Protein AF-A0AAW1RE61-F1 (afdb_monomer_lite)

Radius of gyration: 28.45 Å; chains: 1; bounding box: 67×70×64 Å

Organism: NCBI:txid381761

Structure (mmCIF, N/CA/C/O backbone):
data_AF-A0AAW1RE61-F1
#
_entry.id   AF-A0AAW1RE61-F1
#
loop_
_atom_site.group_PDB
_atom_site.id
_atom_site.type_symbol
_atom_site.label_atom_id
_atom_site.label_alt_id
_atom_site.label_comp_id
_atom_site.label_asym_id
_atom_site.label_entity_id
_atom_site.label_seq_id
_atom_site.pdbx_PDB_ins_code
_atom_site.Cartn_x
_atom_site.Cartn_y
_atom_site.Cartn_z
_atom_site.occupancy
_atom_site.B_iso_or_equiv
_atom_site.auth_seq_id
_atom_site.auth_comp_id
_atom_site.auth_asym_id
_atom_site.auth_atom_id
_atom_site.pdbx_PDB_model_num
ATOM 1 N N . MET A 1 1 ? 2.708 -52.652 35.348 1.00 57.19 1 MET A N 1
ATOM 2 C CA . MET A 1 1 ? 2.612 -51.999 34.018 1.00 57.19 1 MET A CA 1
ATOM 3 C C . MET A 1 1 ? 1.829 -50.681 34.056 1.00 57.19 1 MET A C 1
ATOM 5 O O . MET A 1 1 ? 2.025 -49.857 33.175 1.00 57.19 1 MET A O 1
ATOM 9 N N . GLU A 1 2 ? 1.030 -50.428 35.095 1.00 73.19 2 GLU A N 1
ATOM 10 C CA . GLU A 1 2 ? 0.143 -49.256 35.228 1.00 73.19 2 GLU A CA 1
ATOM 11 C C . GLU A 1 2 ? 0.884 -47.920 35.417 1.00 73.19 2 GLU A C 1
ATOM 13 O O . GLU A 1 2 ? 0.509 -46.914 34.823 1.00 73.19 2 GLU A O 1
ATOM 18 N N . ALA A 1 3 ? 2.025 -47.922 36.118 1.00 72.44 3 ALA A N 1
ATOM 19 C CA . ALA A 1 3 ? 2.834 -46.715 36.335 1.00 72.44 3 ALA A CA 1
ATOM 20 C C . ALA A 1 3 ? 3.342 -46.056 35.032 1.00 72.44 3 ALA A C 1
ATOM 22 O O . ALA A 1 3 ? 3.586 -44.850 34.990 1.00 72.44 3 ALA A O 1
ATOM 23 N N . ARG A 1 4 ? 3.487 -46.832 33.946 1.00 66.38 4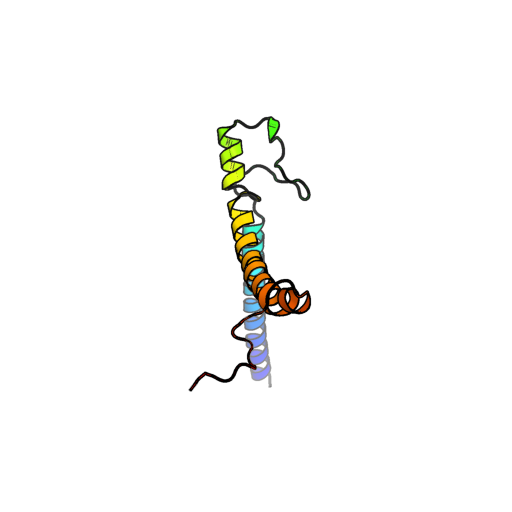 ARG A N 1
ATOM 24 C CA . ARG A 1 4 ? 3.854 -46.304 32.621 1.00 66.38 4 ARG A CA 1
ATOM 25 C C . ARG A 1 4 ? 2.667 -45.672 31.890 1.00 66.38 4 ARG A C 1
ATOM 27 O O . ARG A 1 4 ? 2.881 -44.706 31.161 1.00 66.38 4 ARG A O 1
ATOM 34 N N . LEU A 1 5 ? 1.447 -46.172 32.101 1.00 65.75 5 LEU A N 1
ATOM 35 C CA . LEU A 1 5 ? 0.235 -45.573 31.533 1.00 65.75 5 LEU A CA 1
ATOM 36 C C . LEU A 1 5 ? -0.061 -44.216 32.173 1.00 65.75 5 LEU A C 1
ATOM 38 O O . LEU A 1 5 ? -0.299 -43.246 31.458 1.00 65.75 5 LEU A O 1
ATOM 42 N N . GLU A 1 6 ? 0.064 -44.103 33.495 1.00 76.25 6 GLU A N 1
ATOM 43 C CA . GLU A 1 6 ? -0.168 -42.828 34.184 1.00 76.25 6 GLU A CA 1
ATOM 44 C C . GLU A 1 6 ? 0.809 -41.725 33.760 1.00 76.25 6 GLU A C 1
ATOM 46 O O . GLU A 1 6 ? 0.439 -40.550 33.666 1.00 76.25 6 GLU A O 1
ATOM 51 N N . ALA A 1 7 ? 2.067 -42.090 33.500 1.00 75.38 7 ALA A N 1
ATOM 52 C CA . ALA A 1 7 ? 3.067 -41.159 32.990 1.00 75.38 7 ALA A CA 1
ATOM 53 C C . ALA A 1 7 ? 2.687 -40.647 31.589 1.00 75.38 7 ALA A C 1
ATOM 55 O O . ALA A 1 7 ? 2.843 -39.457 31.294 1.00 75.38 7 ALA A O 1
ATOM 56 N N . TYR A 1 8 ? 2.130 -41.525 30.750 1.00 72.12 8 TYR A N 1
ATOM 57 C CA . TYR A 1 8 ? 1.666 -41.180 29.408 1.00 72.12 8 TYR A CA 1
ATOM 58 C C . TYR A 1 8 ? 0.427 -40.273 29.439 1.00 72.12 8 TYR A C 1
ATOM 60 O O . TYR A 1 8 ? 0.386 -39.254 28.743 1.00 72.12 8 TYR A O 1
ATOM 68 N N . GLU A 1 9 ? -0.550 -40.569 30.299 1.00 73.56 9 GLU A N 1
ATOM 69 C CA . GLU A 1 9 ? -1.765 -39.759 30.445 1.00 73.56 9 GLU A CA 1
ATOM 70 C C . GLU A 1 9 ? -1.486 -38.366 31.025 1.00 73.56 9 GLU A C 1
ATOM 72 O O . GLU A 1 9 ? -2.055 -37.370 30.564 1.00 73.56 9 GLU A O 1
ATOM 77 N N . ARG A 1 10 ? -0.560 -38.254 31.989 1.00 75.06 10 ARG A N 1
ATOM 78 C CA . ARG A 1 10 ? -0.128 -36.953 32.531 1.00 75.06 10 ARG A CA 1
ATOM 79 C C . ARG A 1 10 ? 0.569 -36.094 31.476 1.00 75.06 10 ARG A C 1
ATOM 81 O O . ARG A 1 10 ? 0.342 -34.883 31.430 1.00 75.06 10 ARG A O 1
ATOM 88 N N . GLY A 1 11 ? 1.377 -36.704 30.609 1.00 72.62 11 GLY A N 1
ATOM 89 C CA . GLY A 1 11 ? 2.008 -36.016 29.480 1.00 72.62 11 GLY A CA 1
ATOM 90 C C . GLY A 1 11 ? 0.992 -35.533 28.438 1.00 72.62 11 GLY A C 1
ATOM 91 O O . GLY A 1 11 ? 1.077 -34.395 27.966 1.00 72.62 11 GLY A O 1
ATOM 92 N N . ALA A 1 12 ? -0.006 -36.362 28.121 1.00 72.31 12 ALA A N 1
ATOM 93 C CA . ALA A 1 12 ? -1.057 -36.037 27.159 1.00 72.31 12 ALA A CA 1
ATOM 94 C C . ALA A 1 12 ? -1.963 -34.889 27.642 1.00 72.31 12 ALA A C 1
ATOM 96 O O . ALA A 1 12 ? -2.174 -33.926 26.899 1.00 72.31 12 ALA A O 1
ATOM 97 N N . LYS A 1 13 ? -2.413 -34.917 28.907 1.00 70.00 13 LYS A N 1
ATOM 98 C CA . LYS A 1 13 ? -3.260 -33.857 29.490 1.00 70.00 13 LYS A CA 1
ATOM 99 C C . LYS A 1 13 ? -2.558 -32.493 29.530 1.00 70.00 13 LYS A C 1
ATOM 101 O O . LYS A 1 13 ? -3.178 -31.476 29.223 1.00 70.00 13 LYS A O 1
ATOM 106 N N . ARG A 1 14 ? -1.248 -32.454 29.814 1.00 67.19 14 ARG A N 1
ATOM 107 C CA . ARG A 1 14 ? -0.454 -31.206 29.788 1.00 67.19 14 ARG A CA 1
ATOM 108 C C . ARG A 1 14 ? -0.324 -30.614 28.380 1.00 67.19 14 ARG A C 1
ATOM 110 O O . ARG A 1 14 ? -0.433 -29.401 28.218 1.00 67.19 14 ARG A O 1
ATOM 117 N N . ARG A 1 15 ? -0.139 -31.454 27.354 1.00 61.69 15 ARG A N 1
ATOM 118 C CA . ARG A 1 15 ? -0.066 -31.010 25.946 1.00 61.69 15 ARG A CA 1
ATOM 119 C C . ARG A 1 15 ? -1.418 -30.551 25.403 1.00 61.69 15 ARG A C 1
ATOM 121 O O . ARG A 1 15 ? -1.463 -29.646 24.573 1.00 61.69 15 ARG A O 1
ATOM 128 N N . GLN A 1 16 ? -2.512 -31.155 25.859 1.00 64.25 16 GLN A N 1
ATOM 129 C CA . GLN A 1 16 ? -3.859 -30.744 25.468 1.00 64.25 16 GLN A CA 1
ATOM 130 C C . GLN A 1 16 ? -4.224 -29.381 26.069 1.00 64.25 16 GLN A C 1
ATOM 132 O O . GLN A 1 16 ? -4.715 -28.521 25.341 1.00 64.25 16 GLN A O 1
ATOM 137 N N . GLY A 1 17 ? -3.884 -29.148 27.343 1.00 62.81 17 GLY A N 1
ATOM 138 C CA . GLY A 1 17 ? -4.056 -27.849 28.000 1.00 62.81 17 GLY A CA 1
ATOM 139 C C . GLY A 1 17 ? -3.236 -26.725 27.356 1.00 62.81 17 GLY A C 1
ATOM 140 O O . GLY A 1 17 ? -3.747 -25.626 27.156 1.00 62.81 17 GLY A O 1
ATOM 141 N N . SER A 1 18 ? -1.986 -26.985 26.947 1.00 63.28 18 SER A N 1
ATOM 142 C CA . SER A 1 18 ? -1.175 -25.951 26.280 1.00 63.28 18 SER A CA 1
ATOM 143 C C . SER A 1 18 ? -1.679 -25.626 24.869 1.00 63.28 18 SER A C 1
ATOM 145 O O . SER A 1 18 ? -1.668 -24.466 24.460 1.00 63.28 18 SER A O 1
ATOM 147 N N . ARG A 1 19 ? -2.190 -26.628 24.139 1.00 63.44 19 ARG A N 1
ATOM 148 C CA . ARG A 1 19 ? -2.824 -26.433 22.827 1.00 63.44 19 ARG A CA 1
ATOM 149 C C . ARG A 1 19 ? -4.122 -25.641 22.928 1.00 63.44 19 ARG A C 1
ATOM 151 O O . ARG A 1 19 ? -4.318 -24.742 22.115 1.00 63.44 19 ARG A O 1
ATOM 158 N N . SER A 1 20 ? -4.970 -25.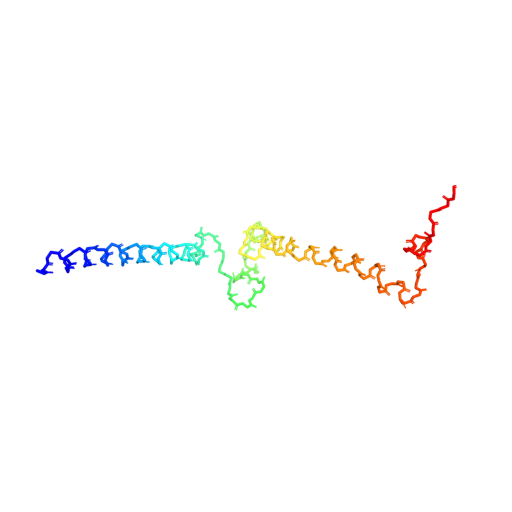925 23.921 1.00 63.97 20 SER A N 1
ATOM 159 C CA . SER A 1 20 ? -6.213 -25.176 24.126 1.00 63.97 20 SER A CA 1
ATOM 160 C C . SER A 1 20 ? -5.942 -23.720 24.493 1.00 63.97 20 SER A C 1
ATOM 162 O O . SER A 1 20 ? -6.591 -22.838 23.936 1.00 63.97 20 SER A O 1
ATOM 164 N N . VAL A 1 21 ? -4.938 -23.456 25.339 1.00 66.31 21 VAL A N 1
ATOM 165 C CA . VAL A 1 21 ? -4.529 -22.090 25.707 1.00 66.31 21 VAL A CA 1
ATOM 166 C C . VAL A 1 21 ? -3.959 -21.345 24.500 1.00 66.31 21 VAL A C 1
ATOM 168 O O . VAL A 1 21 ? -4.428 -20.253 24.206 1.00 66.31 21 VAL A O 1
ATOM 171 N N . ALA A 1 22 ? -3.071 -21.960 23.713 1.00 66.75 22 ALA A N 1
ATOM 172 C CA . ALA A 1 22 ? -2.533 -21.335 22.501 1.00 66.75 22 ALA A CA 1
ATOM 173 C C . ALA A 1 22 ? -3.620 -21.039 21.447 1.00 66.75 22 ALA A C 1
ATOM 175 O O . ALA A 1 22 ? -3.583 -20.012 20.770 1.00 66.75 22 ALA A O 1
ATOM 176 N N . SER A 1 23 ? -4.619 -21.918 21.301 1.00 66.56 23 SER A N 1
ATOM 177 C CA . SER A 1 23 ? -5.761 -21.673 20.408 1.00 66.56 23 SER A CA 1
ATOM 178 C C . SER A 1 23 ? -6.749 -20.634 20.951 1.00 66.56 23 SER A C 1
ATOM 180 O O . SER A 1 23 ? -7.336 -19.886 20.168 1.00 66.56 23 SER A O 1
ATOM 182 N N . ALA A 1 24 ? -6.915 -20.547 22.273 1.00 70.56 24 ALA A N 1
ATOM 183 C CA . ALA A 1 24 ? -7.733 -19.529 22.924 1.00 70.56 24 ALA A CA 1
ATOM 184 C C . ALA A 1 24 ? -7.070 -18.147 22.845 1.00 70.56 24 ALA A C 1
ATOM 186 O O . ALA A 1 24 ? -7.750 -17.167 22.563 1.00 70.56 24 ALA A O 1
ATOM 187 N N . GLU A 1 25 ? -5.748 -18.082 22.992 1.00 68.50 25 GLU A N 1
ATOM 188 C CA . GLU A 1 25 ? -4.954 -16.862 22.852 1.00 68.50 25 GLU A CA 1
ATOM 189 C C . GLU A 1 25 ? -4.997 -16.334 21.413 1.00 68.50 25 GLU A C 1
ATOM 191 O O . GLU A 1 25 ? -5.298 -15.162 21.197 1.00 68.50 25 GLU A O 1
ATOM 196 N N . ARG A 1 26 ? -4.847 -17.208 20.407 1.00 65.56 26 ARG A N 1
ATOM 197 C CA . ARG A 1 26 ? -5.028 -16.825 18.993 1.00 65.56 26 ARG A CA 1
ATOM 198 C C . ARG A 1 26 ? -6.435 -16.295 18.705 1.00 65.56 26 ARG A C 1
ATOM 200 O O . ARG A 1 26 ? -6.572 -15.290 18.014 1.00 65.56 26 ARG A O 1
ATOM 207 N N . ARG A 1 27 ? -7.478 -16.920 19.267 1.00 63.56 27 ARG A N 1
ATOM 208 C CA . ARG A 1 27 ? -8.867 -16.435 19.150 1.00 63.56 27 ARG A CA 1
ATOM 209 C C . ARG A 1 27 ? -9.099 -15.120 19.898 1.00 63.56 27 ARG A C 1
ATOM 211 O O . ARG A 1 27 ? -9.889 -14.307 19.434 1.00 63.56 27 ARG A O 1
ATOM 218 N N . ALA A 1 28 ? -8.427 -14.892 21.025 1.00 64.56 28 ALA A N 1
ATOM 219 C CA . ALA A 1 28 ? -8.512 -13.642 21.777 1.00 64.56 28 ALA A CA 1
ATOM 220 C C . ALA A 1 28 ? -7.830 -12.483 21.033 1.00 64.56 28 ALA A C 1
ATOM 222 O O . ALA A 1 28 ? -8.391 -11.392 20.966 1.00 64.56 28 ALA A O 1
ATOM 223 N N . VAL A 1 29 ? -6.673 -12.730 20.410 1.00 64.50 29 VAL A N 1
ATOM 224 C CA . VAL A 1 29 ? -5.983 -11.754 19.550 1.00 64.50 29 VAL A CA 1
ATOM 225 C C . VAL A 1 29 ? -6.828 -11.424 18.316 1.00 64.50 29 VAL A C 1
ATOM 227 O O . VAL A 1 29 ? -6.966 -10.254 17.970 1.00 64.50 29 VAL A O 1
ATOM 230 N N . GLN A 1 30 ? -7.464 -12.427 17.703 1.00 60.34 30 GLN A N 1
ATOM 231 C CA . GLN A 1 30 ? -8.346 -12.225 16.551 1.00 60.34 30 GLN A CA 1
ATOM 232 C C . GLN A 1 30 ? -9.622 -11.450 16.924 1.00 60.34 30 GLN A C 1
ATOM 234 O O . GLN A 1 30 ? -9.945 -10.460 16.275 1.00 60.34 30 GLN A O 1
ATOM 239 N N . ARG A 1 31 ? -10.268 -11.782 18.053 1.00 58.22 31 ARG A N 1
ATOM 240 C CA . ARG A 1 31 ? -11.421 -11.022 18.574 1.00 58.22 31 ARG A CA 1
ATOM 241 C C . ARG A 1 31 ? -11.079 -9.582 18.953 1.00 58.22 31 ARG A C 1
ATOM 243 O O . ARG A 1 31 ? -11.943 -8.718 18.859 1.00 58.22 31 ARG A O 1
ATOM 250 N N . LYS A 1 32 ? -9.841 -9.309 19.377 1.00 56.69 32 LYS A N 1
ATOM 251 C CA . LYS A 1 32 ? -9.376 -7.946 19.672 1.00 56.69 32 LYS A CA 1
ATOM 252 C C . LYS A 1 32 ? -9.133 -7.124 18.400 1.00 56.69 32 LYS A C 1
ATOM 254 O O . LYS A 1 32 ? -9.255 -5.908 18.449 1.00 56.69 32 LYS A O 1
ATOM 259 N N . ALA A 1 33 ? -8.826 -7.775 17.276 1.00 56.16 33 ALA A N 1
ATOM 260 C CA . ALA A 1 33 ? -8.749 -7.128 15.966 1.00 56.16 33 ALA A CA 1
ATOM 261 C C . ALA A 1 33 ? -10.139 -6.879 15.343 1.00 56.16 33 ALA A C 1
ATOM 263 O O . ALA A 1 33 ? -10.294 -5.949 14.556 1.00 56.16 33 ALA A O 1
ATOM 264 N N . GLU A 1 34 ? -11.147 -7.679 15.710 1.00 53.72 34 GLU A N 1
ATOM 265 C CA . GLU A 1 34 ? -12.530 -7.555 15.217 1.00 53.72 34 GLU A CA 1
ATOM 266 C C . GLU A 1 34 ? -13.459 -6.732 16.121 1.00 53.72 34 GLU A C 1
ATOM 268 O O . GLU A 1 34 ? -14.549 -6.361 15.687 1.00 53.72 34 GLU A O 1
ATOM 273 N N . GLN A 1 35 ? -13.065 -6.409 17.358 1.00 52.31 35 GLN A N 1
ATOM 274 C CA . GLN A 1 35 ? -13.872 -5.530 18.202 1.00 52.31 35 GLN A CA 1
ATOM 275 C C . GLN A 1 35 ? -13.916 -4.124 17.587 1.00 52.31 35 GLN A C 1
ATOM 277 O O . GLN A 1 35 ? -12.864 -3.503 17.422 1.00 52.31 35 GLN A O 1
ATOM 282 N N . PRO A 1 36 ? -15.106 -3.596 17.242 1.00 51.06 36 PRO A N 1
ATOM 283 C CA . PRO A 1 36 ? -15.235 -2.202 16.860 1.00 51.06 36 PRO A CA 1
ATOM 284 C C . PRO A 1 36 ? -14.820 -1.361 18.066 1.00 51.06 36 PRO A C 1
ATOM 286 O O . PRO A 1 36 ? -15.500 -1.334 19.091 1.00 51.06 36 PRO A O 1
ATOM 289 N N . SER A 1 37 ? -13.649 -0.739 17.955 1.00 53.50 37 SER A N 1
ATOM 290 C CA . SER A 1 37 ? -13.123 0.231 18.905 1.00 53.50 37 SER A CA 1
ATOM 291 C C . SER A 1 37 ? -14.213 1.261 19.188 1.00 53.50 37 SER A C 1
ATOM 293 O O . SER A 1 37 ? -14.639 1.969 18.275 1.00 53.50 37 SER A O 1
ATOM 295 N N . GLY A 1 38 ? -14.707 1.295 20.428 1.00 51.59 38 GLY A N 1
ATOM 296 C CA . GLY A 1 38 ? -15.780 2.194 20.842 1.00 51.59 38 GLY A CA 1
ATOM 297 C C . GLY A 1 38 ? -15.430 3.638 20.494 1.00 51.59 38 GLY A C 1
ATOM 298 O O . GLY A 1 38 ? -14.508 4.202 21.078 1.00 51.59 38 GLY A O 1
ATOM 299 N N . GLY A 1 39 ? -16.134 4.195 19.507 1.00 58.25 39 GLY A N 1
ATOM 300 C CA . GLY A 1 39 ? -15.956 5.565 19.023 1.00 58.25 39 GLY A CA 1
ATOM 301 C C . GLY A 1 39 ? -15.717 5.709 17.517 1.00 58.25 39 GLY A C 1
ATOM 302 O O . GLY A 1 39 ? -15.852 6.817 17.018 1.00 58.25 39 GLY A O 1
ATOM 303 N N . MET A 1 40 ? -15.394 4.635 16.787 1.00 60.75 40 MET A N 1
ATOM 304 C CA . MET A 1 40 ? -15.264 4.679 15.319 1.00 60.75 40 MET A CA 1
ATOM 305 C C . MET A 1 40 ? -16.582 4.319 14.631 1.00 60.75 40 MET A C 1
ATOM 307 O O . MET A 1 40 ? -17.286 3.413 15.088 1.00 60.75 40 MET A O 1
ATOM 311 N N . ALA A 1 41 ? -16.895 4.997 13.523 1.00 65.06 41 ALA A N 1
ATOM 312 C CA . ALA A 1 41 ? -18.089 4.717 12.739 1.00 65.06 41 ALA A CA 1
ATOM 313 C C . ALA A 1 41 ? -18.073 3.281 12.201 1.00 65.06 41 ALA A C 1
ATOM 315 O O . ALA A 1 41 ? -17.025 2.635 12.090 1.00 65.06 41 ALA A O 1
ATOM 316 N N . ASN A 1 42 ? -19.250 2.746 11.887 1.00 72.62 42 ASN A N 1
ATOM 317 C CA . ASN A 1 42 ? -19.330 1.441 11.253 1.00 72.62 42 ASN A CA 1
ATOM 318 C C . ASN A 1 42 ? -18.916 1.569 9.779 1.00 72.62 42 ASN A C 1
ATOM 320 O O . ASN A 1 42 ? -19.422 2.425 9.059 1.00 72.62 42 ASN A O 1
ATOM 324 N N . TRP A 1 43 ? -17.980 0.726 9.343 1.00 72.31 43 TRP A N 1
ATOM 325 C CA . TRP A 1 43 ? -17.507 0.674 7.960 1.00 72.31 43 TRP A CA 1
ATOM 326 C C . TRP A 1 43 ? -17.969 -0.652 7.354 1.00 72.31 43 TRP A C 1
ATOM 328 O O . TRP A 1 43 ? -17.264 -1.656 7.528 1.00 72.31 43 TRP A O 1
ATOM 338 N N . PRO A 1 44 ? -19.134 -0.693 6.685 1.00 72.44 44 PRO A N 1
ATOM 339 C CA . PRO A 1 44 ? -19.637 -1.919 6.083 1.00 72.44 44 PRO A CA 1
ATOM 340 C C . PRO A 1 44 ? -18.656 -2.500 5.053 1.00 72.44 44 PRO A C 1
ATOM 342 O O . PRO A 1 44 ? -17.930 -1.804 4.329 1.00 72.44 44 PRO A O 1
ATOM 345 N N . GLU A 1 45 ? -18.599 -3.828 5.011 1.00 65.50 45 GLU A N 1
ATOM 346 C CA . GLU A 1 45 ? -17.705 -4.568 4.128 1.00 65.50 45 GLU A CA 1
ATOM 347 C C . GLU A 1 45 ? -18.112 -4.363 2.663 1.00 65.50 45 GLU A C 1
ATOM 349 O O . GLU A 1 45 ? -19.145 -4.837 2.210 1.00 65.50 45 GLU A O 1
ATOM 354 N N . GLY A 1 46 ? -17.287 -3.618 1.922 1.00 66.44 46 GLY A N 1
ATOM 355 C CA . GLY A 1 46 ? -17.510 -3.307 0.503 1.00 66.44 46 GLY A CA 1
ATOM 356 C C . GLY A 1 46 ? -17.663 -1.815 0.211 1.00 66.44 46 GLY A C 1
ATOM 357 O O . GLY A 1 46 ? -17.565 -1.420 -0.947 1.00 66.44 46 GLY A O 1
ATOM 358 N N . GLN A 1 47 ? -17.805 -0.975 1.241 1.00 70.25 47 GLN A N 1
ATOM 359 C CA . GLN A 1 47 ? -17.983 0.467 1.073 1.00 70.25 47 GLN A CA 1
ATOM 360 C C . GLN A 1 47 ? -16.704 1.250 1.399 1.00 70.25 47 GLN A C 1
ATOM 362 O O . GLN A 1 47 ? -15.966 0.933 2.334 1.00 70.25 47 GLN A O 1
ATOM 367 N N . LEU A 1 48 ? -16.390 2.254 0.578 1.00 68.75 48 LEU A N 1
ATOM 368 C CA . LEU A 1 48 ? -15.193 3.089 0.750 1.00 68.75 48 LEU A CA 1
ATOM 369 C C . LEU A 1 48 ? -15.361 4.161 1.829 1.00 68.75 48 LEU A C 1
ATOM 371 O O . LEU A 1 48 ? -14.381 4.816 2.161 1.00 68.75 48 LEU A O 1
ATOM 375 N N . LEU A 1 49 ? -16.573 4.341 2.345 1.00 77.56 49 LEU A N 1
ATOM 376 C CA . LEU A 1 49 ? -16.937 5.355 3.325 1.00 77.56 49 LEU A CA 1
ATOM 377 C C . LEU A 1 49 ? -17.772 4.696 4.435 1.00 77.56 49 LEU A C 1
ATOM 379 O O . LEU A 1 49 ? -18.430 3.689 4.160 1.00 77.56 49 LEU A O 1
ATOM 383 N N . PRO A 1 50 ? -17.724 5.221 5.668 1.00 76.81 50 PRO A N 1
ATOM 384 C CA . PRO A 1 50 ? -18.556 4.742 6.762 1.00 76.81 50 PRO A CA 1
ATOM 385 C C . PRO A 1 50 ? -20.022 5.144 6.574 1.00 76.81 50 PRO A C 1
ATOM 387 O O . PRO A 1 50 ? -20.335 6.097 5.855 1.00 76.81 50 PRO A O 1
ATOM 390 N N . ASP A 1 51 ? -20.911 4.439 7.272 1.00 78.69 51 ASP A N 1
ATOM 391 C CA . ASP A 1 51 ? -22.331 4.792 7.326 1.00 78.69 51 ASP A CA 1
ATOM 392 C C . ASP A 1 51 ? -22.511 6.213 7.895 1.00 78.69 51 ASP A C 1
ATOM 394 O O . ASP A 1 51 ? -21.886 6.573 8.895 1.00 78.69 51 ASP A O 1
ATOM 398 N N . GLY A 1 52 ? -23.358 7.032 7.261 1.00 74.88 52 GLY A N 1
ATOM 399 C CA . GLY A 1 52 ? -23.629 8.406 7.709 1.00 74.88 52 GLY A CA 1
ATOM 400 C C . GLY A 1 52 ? -22.511 9.420 7.421 1.00 74.88 52 GLY A C 1
ATOM 401 O O . GLY A 1 52 ? -22.505 10.500 8.005 1.00 74.88 52 GLY A O 1
ATOM 402 N N . TRP A 1 53 ? -21.569 9.116 6.518 1.00 78.25 53 TRP A N 1
ATOM 403 C CA . TRP A 1 53 ? -20.463 10.015 6.145 1.00 78.25 53 TRP A CA 1
ATOM 404 C C . TRP A 1 53 ? -20.901 11.448 5.797 1.00 78.25 53 TRP A C 1
ATOM 406 O O . TRP A 1 53 ? -20.249 12.410 6.217 1.00 78.25 53 TRP A O 1
ATOM 416 N N . ASP A 1 54 ? -22.005 11.598 5.058 1.00 80.19 54 ASP A N 1
ATOM 417 C CA . ASP A 1 54 ? -22.533 12.907 4.654 1.00 80.19 54 ASP A CA 1
ATOM 418 C C . ASP A 1 54 ? -23.165 13.695 5.810 1.00 80.19 54 ASP A C 1
ATOM 420 O O . ASP A 1 54 ? -23.177 14.923 5.769 1.00 80.19 54 ASP A O 1
ATOM 424 N N . GLU A 1 55 ? -23.605 13.005 6.862 1.00 82.69 55 GLU A N 1
ATOM 425 C CA . GLU A 1 55 ? -24.251 13.580 8.049 1.00 82.69 55 GLU A CA 1
ATOM 426 C C . GLU A 1 55 ? -23.237 13.952 9.149 1.00 82.69 55 GLU A C 1
ATOM 428 O O . GLU A 1 55 ? -23.574 14.666 10.094 1.00 82.69 55 GLU A O 1
ATOM 433 N N . MET A 1 56 ? -21.985 13.492 9.034 1.00 82.25 56 MET A N 1
ATOM 434 C CA . MET A 1 56 ? -20.911 13.810 9.978 1.00 82.25 56 MET A CA 1
ATOM 435 C C . MET A 1 56 ? -20.436 15.262 9.876 1.00 82.25 56 MET A C 1
ATOM 437 O O . MET A 1 56 ? -20.266 15.804 8.781 1.00 82.25 56 MET A O 1
ATOM 441 N N . ASP A 1 57 ? -20.087 15.840 11.030 1.00 85.62 57 ASP A N 1
ATOM 442 C CA . ASP A 1 57 ? -19.352 17.104 11.094 1.00 85.62 57 ASP A CA 1
ATOM 443 C C . ASP A 1 57 ? -17.986 16.994 10.391 1.00 85.62 57 ASP A C 1
ATOM 445 O O . ASP A 1 57 ? -17.337 15.941 10.389 1.00 85.62 57 ASP A O 1
ATOM 449 N N . PHE A 1 58 ? -17.527 18.101 9.803 1.00 81.62 58 PHE A N 1
ATOM 450 C CA . PHE A 1 58 ? -16.282 18.153 9.037 1.00 81.62 58 PHE A CA 1
ATOM 451 C C . PHE A 1 58 ? -15.057 17.733 9.865 1.00 81.62 58 PHE A C 1
ATOM 453 O O . PHE A 1 58 ? -14.169 17.052 9.346 1.00 81.62 58 PHE A O 1
ATOM 460 N N . GLY A 1 59 ? -15.012 18.085 11.156 1.00 83.38 59 GLY A N 1
ATOM 461 C CA . GLY A 1 59 ? -13.917 17.698 12.046 1.00 83.38 59 GLY A CA 1
ATOM 462 C C . GLY A 1 59 ? -13.870 16.188 12.286 1.00 83.38 59 GLY A C 1
ATOM 463 O O . GLY A 1 59 ? -12.808 15.569 12.185 1.00 83.38 59 GLY A O 1
ATOM 464 N N . THR A 1 60 ? -15.032 15.578 12.526 1.00 81.00 60 THR A N 1
ATOM 465 C CA . THR A 1 60 ? -15.171 14.124 12.695 1.00 81.00 60 THR A CA 1
ATOM 466 C C . THR A 1 60 ? -14.808 13.390 11.412 1.00 81.00 60 THR A C 1
ATOM 468 O O . THR A 1 60 ? -14.023 12.446 11.448 1.00 81.00 60 THR A O 1
ATOM 471 N N . ARG A 1 61 ? -15.291 13.878 10.265 1.00 82.94 61 ARG A N 1
ATOM 472 C CA . ARG A 1 61 ? -14.995 13.323 8.941 1.00 82.94 61 ARG A CA 1
ATOM 473 C C . ARG A 1 61 ? -13.490 13.271 8.658 1.00 82.94 61 ARG A C 1
ATOM 475 O O . ARG A 1 61 ? -12.984 12.266 8.160 1.00 82.94 61 ARG A O 1
ATOM 482 N N . LEU A 1 62 ? -12.759 14.337 8.993 1.00 83.81 62 LEU A N 1
ATOM 483 C CA . LEU A 1 62 ? -11.312 14.411 8.781 1.00 83.81 62 LEU A CA 1
ATOM 484 C C . LEU A 1 62 ? -10.537 13.492 9.739 1.00 83.81 62 LEU A C 1
ATOM 486 O O . LEU A 1 62 ? -9.577 12.838 9.328 1.00 83.81 62 LEU A O 1
ATOM 490 N N . GLY A 1 63 ? -10.980 13.405 10.996 1.00 84.12 63 GLY A N 1
ATOM 491 C CA . GLY A 1 63 ? -10.444 12.458 11.971 1.00 84.12 63 GLY A CA 1
ATOM 492 C C . GLY A 1 63 ? -10.625 11.010 11.514 1.00 84.12 63 GLY A C 1
ATOM 493 O O . GLY A 1 63 ? -9.658 10.253 11.479 1.00 84.12 63 GLY A O 1
ATOM 494 N N . GLU A 1 64 ? -11.827 10.654 11.064 1.00 82.19 64 GLU A N 1
ATOM 495 C CA . GLU A 1 64 ? -12.163 9.329 10.538 1.00 82.19 64 GLU A CA 1
ATOM 496 C C . GLU A 1 64 ? -11.370 9.004 9.254 1.00 82.19 64 GLU A C 1
ATOM 498 O O . GLU A 1 64 ? -10.911 7.877 9.071 1.00 82.19 64 GLU A O 1
ATOM 503 N N . LEU A 1 65 ? -11.117 9.992 8.386 1.00 83.81 65 LEU A N 1
ATOM 504 C CA . LEU A 1 65 ? -10.263 9.815 7.206 1.00 83.81 65 LEU A CA 1
ATOM 505 C C . LEU A 1 65 ? -8.790 9.584 7.570 1.00 83.81 65 LEU A C 1
ATOM 507 O O . LEU A 1 65 ? -8.080 8.891 6.843 1.00 83.81 65 LEU A O 1
ATOM 511 N N . TYR A 1 66 ? -8.303 10.167 8.666 1.00 82.31 66 TYR A N 1
ATOM 512 C CA . TYR A 1 66 ? -6.912 10.019 9.087 1.00 82.31 66 TYR A CA 1
ATOM 513 C C . TYR A 1 66 ? -6.693 8.737 9.904 1.00 82.31 66 TYR A C 1
ATOM 515 O O . TYR A 1 66 ? -5.875 7.898 9.516 1.00 82.31 66 TYR A O 1
ATOM 523 N N . THR A 1 67 ? -7.439 8.558 10.999 1.00 81.69 67 THR A N 1
ATOM 524 C CA . THR A 1 67 ? -7.261 7.463 11.972 1.00 81.69 67 THR A CA 1
ATOM 525 C C . THR A 1 67 ? -8.283 6.335 11.858 1.00 81.69 67 THR A C 1
ATOM 527 O O . THR A 1 67 ? -8.115 5.320 12.531 1.00 81.69 67 THR A O 1
ATOM 530 N N . GLY A 1 68 ? -9.327 6.471 11.036 1.00 78.00 68 GLY A N 1
ATOM 531 C CA . GLY A 1 68 ? -10.390 5.469 10.911 1.00 78.00 68 GLY A CA 1
ATOM 532 C C . GLY A 1 68 ? -9.931 4.135 10.319 1.00 78.00 68 GLY A C 1
ATOM 533 O O . GLY A 1 68 ? -8.825 3.997 9.789 1.00 78.00 68 GLY A O 1
ATOM 534 N N . LYS A 1 69 ? -10.822 3.133 10.366 1.00 72.81 69 LYS A N 1
ATOM 535 C CA . LYS A 1 69 ? -10.548 1.740 9.946 1.00 72.81 69 LYS A CA 1
ATOM 536 C C . LYS A 1 69 ? -9.947 1.610 8.541 1.00 72.81 69 LYS A C 1
ATOM 538 O O . LYS A 1 69 ? -9.177 0.683 8.302 1.00 72.81 69 LYS A O 1
ATOM 543 N N . ARG A 1 70 ? -10.299 2.508 7.615 1.00 74.94 70 ARG A N 1
ATOM 544 C CA . ARG A 1 70 ? -9.762 2.560 6.240 1.00 74.94 70 ARG A CA 1
ATOM 545 C C . ARG A 1 70 ? -9.122 3.910 5.911 1.00 74.94 70 ARG A C 1
ATOM 547 O O . ARG A 1 70 ? -9.055 4.289 4.744 1.00 74.94 70 ARG A O 1
ATOM 554 N N . GLY A 1 71 ? -8.674 4.630 6.935 1.00 79.31 71 GLY A N 1
ATOM 555 C CA . GLY A 1 71 ? -8.073 5.944 6.785 1.00 79.31 71 GLY A CA 1
ATOM 556 C C . GLY A 1 71 ? -6.702 5.923 6.107 1.00 79.31 71 GLY A C 1
ATOM 557 O O . GLY A 1 71 ? -6.172 4.878 5.716 1.00 79.31 71 GLY A O 1
ATOM 558 N N . LEU A 1 72 ? -6.092 7.099 6.007 1.00 82.56 72 LEU A N 1
ATOM 559 C CA . LEU A 1 72 ? -4.767 7.292 5.426 1.00 82.56 72 LEU A CA 1
ATOM 560 C C . LEU A 1 72 ? -3.722 6.364 6.050 1.00 82.56 72 LEU A C 1
ATOM 562 O O . LEU A 1 72 ? -2.950 5.755 5.317 1.00 82.56 72 LEU A O 1
ATOM 566 N N . LEU A 1 73 ? -3.722 6.182 7.374 1.00 82.06 73 LEU A N 1
ATOM 567 C CA . LEU A 1 73 ? -2.761 5.298 8.047 1.00 82.06 73 LEU A CA 1
ATOM 568 C C . LEU A 1 73 ? -2.885 3.833 7.598 1.00 82.06 73 LEU A C 1
ATOM 570 O O . LEU A 1 73 ? -1.874 3.150 7.416 1.00 82.06 73 LEU A O 1
ATOM 574 N N . PHE A 1 74 ? -4.113 3.357 7.381 1.00 81.12 74 PHE A N 1
ATOM 575 C CA . PHE A 1 74 ? -4.365 2.010 6.872 1.00 81.12 74 PHE A CA 1
ATOM 576 C C . PHE A 1 74 ? -3.795 1.842 5.457 1.00 81.12 74 PHE A C 1
ATOM 578 O O . PHE A 1 74 ? -3.115 0.854 5.159 1.00 81.12 74 PHE A O 1
ATOM 585 N N . TRP A 1 75 ? -4.011 2.842 4.602 1.00 84.38 75 TRP A N 1
ATOM 586 C CA . TRP A 1 75 ? -3.468 2.858 3.248 1.00 84.38 75 TRP A CA 1
ATOM 587 C C . TRP A 1 75 ? -1.953 3.005 3.219 1.00 84.38 75 TRP A C 1
ATOM 589 O O . TRP A 1 75 ? -1.321 2.296 2.448 1.00 84.38 75 TRP A O 1
ATOM 599 N N . PHE A 1 76 ? -1.353 3.842 4.066 1.00 87.88 76 PHE A N 1
ATOM 600 C CA . PHE A 1 76 ? 0.100 4.007 4.128 1.00 87.88 76 PHE A CA 1
ATOM 601 C C . PHE A 1 76 ? 0.810 2.719 4.533 1.00 87.88 76 PHE A C 1
ATOM 603 O O . PHE A 1 76 ? 1.828 2.380 3.937 1.00 87.88 76 PHE A O 1
ATOM 610 N N . ASN A 1 77 ? 0.250 1.956 5.475 1.00 88.38 77 ASN A N 1
ATOM 611 C CA . ASN A 1 77 ? 0.788 0.643 5.818 1.00 88.38 77 ASN A CA 1
ATOM 612 C C . ASN A 1 77 ? 0.765 -0.299 4.601 1.00 88.38 77 ASN A C 1
ATOM 614 O O . ASN A 1 77 ? 1.778 -0.886 4.229 1.00 88.38 77 ASN A O 1
ATOM 618 N N . LYS A 1 78 ? -0.374 -0.381 3.903 1.00 86.00 78 LYS A N 1
ATOM 619 C CA . LYS A 1 78 ? -0.494 -1.197 2.685 1.00 86.00 78 LYS A CA 1
ATOM 620 C C . LYS A 1 78 ? 0.415 -0.695 1.554 1.00 86.00 78 LYS A C 1
ATOM 622 O O . LYS A 1 78 ? 0.991 -1.495 0.819 1.00 86.00 78 LYS A O 1
ATOM 627 N N . ALA A 1 79 ? 0.574 0.620 1.446 1.00 90.31 79 ALA A N 1
ATOM 628 C CA . ALA A 1 79 ? 1.424 1.279 0.471 1.00 90.31 79 ALA A CA 1
ATOM 629 C C . ALA A 1 79 ? 2.907 1.035 0.747 1.00 90.31 79 ALA A C 1
ATOM 631 O O . ALA A 1 79 ? 3.656 0.898 -0.206 1.00 90.31 79 ALA A O 1
ATOM 632 N N . ALA A 1 80 ? 3.338 0.912 2.004 1.00 91.00 80 ALA A N 1
ATOM 633 C CA . ALA A 1 80 ? 4.721 0.574 2.335 1.00 91.00 80 ALA A CA 1
ATOM 634 C C . ALA A 1 80 ? 5.113 -0.811 1.796 1.00 91.00 80 ALA A C 1
ATOM 636 O O . ALA A 1 80 ? 6.192 -0.984 1.237 1.00 91.00 80 ALA A O 1
ATOM 637 N N . TYR A 1 81 ? 4.212 -1.792 1.891 1.00 89.56 81 TYR A N 1
ATOM 638 C CA . TYR A 1 81 ? 4.442 -3.101 1.276 1.00 89.56 81 TYR A CA 1
ATOM 639 C C . TYR A 1 81 ? 4.378 -3.042 -0.250 1.00 89.56 81 TYR A C 1
ATOM 641 O O . TYR A 1 81 ? 5.145 -3.726 -0.917 1.00 89.56 81 TYR A O 1
ATOM 649 N N . ALA A 1 82 ? 3.490 -2.224 -0.818 1.00 90.56 82 ALA A N 1
ATOM 650 C CA . ALA A 1 82 ? 3.384 -2.063 -2.266 1.00 90.56 82 ALA A CA 1
ATOM 651 C C . ALA A 1 82 ? 4.558 -1.265 -2.872 1.00 90.56 82 ALA A C 1
ATOM 653 O O . ALA A 1 82 ? 4.959 -1.522 -4.006 1.00 90.56 82 ALA A O 1
ATOM 654 N N . SER A 1 83 ? 5.138 -0.317 -2.133 1.00 92.69 83 SER A N 1
ATOM 655 C CA . SER A 1 83 ? 6.169 0.596 -2.635 1.00 92.69 83 SER A CA 1
ATOM 656 C C . SER A 1 83 ? 7.469 -0.129 -2.954 1.00 92.69 83 SER A C 1
ATOM 658 O O . SER A 1 83 ? 8.129 0.225 -3.929 1.00 92.69 83 SER A O 1
ATOM 660 N N . ILE A 1 84 ? 7.798 -1.197 -2.218 1.00 91.38 84 ILE A N 1
ATOM 661 C CA . ILE A 1 84 ? 8.965 -2.028 -2.524 1.00 91.38 84 ILE A CA 1
ATOM 662 C C . ILE A 1 84 ? 8.853 -2.636 -3.927 1.00 91.38 84 ILE A C 1
ATOM 664 O O . ILE A 1 84 ? 9.838 -2.679 -4.658 1.00 91.38 84 ILE A O 1
ATOM 668 N N . PHE A 1 85 ? 7.646 -3.038 -4.340 1.00 92.69 85 PHE A N 1
ATOM 669 C CA . PHE A 1 85 ? 7.403 -3.587 -5.672 1.00 92.69 85 PHE A CA 1
ATOM 670 C C . PHE A 1 85 ? 7.495 -2.517 -6.749 1.00 92.69 85 PHE A C 1
ATOM 672 O O . PHE A 1 85 ? 7.972 -2.808 -7.839 1.00 92.69 85 PHE A O 1
ATOM 679 N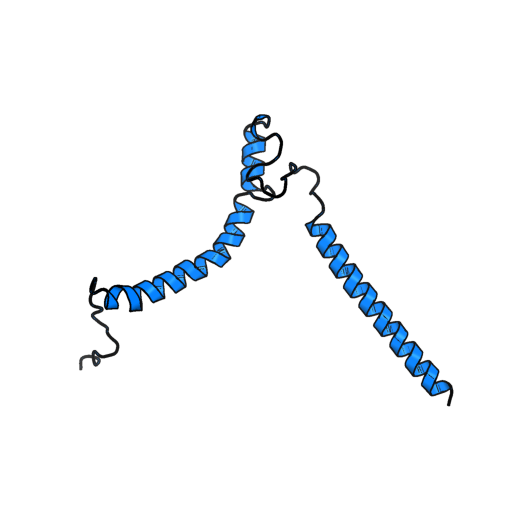 N . ILE A 1 86 ? 7.086 -1.282 -6.457 1.00 93.12 86 ILE A N 1
ATOM 680 C CA . ILE A 1 86 ? 7.252 -0.171 -7.399 1.00 93.12 86 ILE A CA 1
ATOM 681 C C . ILE A 1 86 ? 8.732 0.167 -7.570 1.00 93.12 86 ILE A C 1
ATOM 683 O O . ILE A 1 86 ? 9.185 0.333 -8.697 1.00 93.12 86 ILE A O 1
ATOM 687 N N . ILE A 1 87 ? 9.501 0.226 -6.482 1.00 94.81 87 ILE A N 1
ATOM 688 C CA . ILE A 1 87 ? 10.932 0.538 -6.543 1.00 94.81 87 ILE A CA 1
ATOM 689 C C . ILE A 1 87 ? 11.693 -0.585 -7.254 1.00 94.81 87 ILE A C 1
ATOM 691 O O . ILE A 1 87 ? 12.417 -0.322 -8.210 1.00 94.81 87 ILE A O 1
ATOM 695 N N . LEU A 1 88 ? 11.508 -1.840 -6.835 1.00 94.31 88 LEU A N 1
ATOM 696 C CA . LEU A 1 88 ? 12.184 -2.988 -7.444 1.00 94.31 88 LEU A CA 1
ATOM 697 C C . LEU A 1 88 ? 11.701 -3.245 -8.873 1.00 94.31 88 LEU A C 1
ATOM 699 O O . LEU A 1 88 ? 12.510 -3.461 -9.770 1.00 94.31 88 LEU A O 1
ATOM 703 N N . GLY A 1 89 ? 10.391 -3.196 -9.102 1.00 93.62 89 GLY A N 1
ATOM 704 C CA . GLY A 1 89 ? 9.796 -3.370 -10.423 1.00 93.62 89 GLY A CA 1
ATOM 705 C C . GLY A 1 89 ? 10.223 -2.260 -11.374 1.00 93.62 89 GLY A C 1
ATOM 706 O O . GLY A 1 89 ? 10.679 -2.548 -12.474 1.00 93.62 89 GLY A O 1
ATOM 707 N N . GLY A 1 90 ? 10.174 -1.005 -10.927 1.00 93.00 90 GLY A N 1
ATOM 708 C CA . GLY A 1 90 ? 10.681 0.145 -11.669 1.00 93.00 90 GLY A CA 1
ATOM 709 C C . GLY A 1 90 ? 12.169 0.019 -11.982 1.00 93.00 90 GLY A C 1
ATOM 710 O O . GLY A 1 90 ? 12.561 0.256 -13.117 1.00 93.00 90 GLY A O 1
ATOM 711 N N . TRP A 1 91 ? 12.988 -0.438 -11.030 1.00 91.81 91 TRP A N 1
ATOM 712 C CA . TRP A 1 91 ? 14.414 -0.694 -11.246 1.00 91.81 91 TRP A CA 1
ATOM 713 C C . TRP A 1 91 ? 14.665 -1.762 -12.316 1.00 91.81 91 TRP A C 1
ATOM 715 O O . TRP A 1 91 ? 15.462 -1.554 -13.228 1.00 91.81 91 TRP A O 1
ATOM 725 N N . VAL A 1 92 ? 13.964 -2.895 -12.243 1.00 89.62 92 VAL A N 1
ATOM 726 C CA . VAL A 1 92 ? 14.090 -3.986 -13.223 1.00 89.62 92 VAL A CA 1
ATOM 727 C C . VAL A 1 92 ? 13.588 -3.544 -14.600 1.00 89.62 92 VAL A C 1
ATOM 729 O O . VAL A 1 92 ? 14.265 -3.760 -15.603 1.00 89.62 92 VAL A O 1
ATOM 732 N N . ILE A 1 93 ? 12.440 -2.870 -14.666 1.00 89.69 93 ILE A N 1
ATOM 733 C CA . ILE A 1 93 ? 11.884 -2.326 -15.910 1.00 89.69 93 ILE A CA 1
ATOM 734 C C . ILE A 1 93 ? 12.855 -1.309 -16.519 1.00 89.69 93 ILE A C 1
ATOM 736 O O . ILE A 1 93 ? 13.198 -1.417 -17.695 1.00 89.69 93 ILE A O 1
ATOM 740 N N . PHE A 1 94 ? 13.376 -0.380 -15.718 1.00 84.44 94 PHE A N 1
ATOM 741 C CA . PHE A 1 94 ? 14.380 0.593 -16.143 1.00 84.44 94 PHE A CA 1
ATOM 742 C C . PHE A 1 94 ? 15.661 -0.074 -16.647 1.00 84.44 94 PHE A C 1
ATOM 744 O O . PHE A 1 94 ? 16.241 0.376 -17.630 1.00 84.44 94 PHE A O 1
ATOM 751 N N . ARG A 1 95 ? 16.111 -1.155 -16.000 1.00 82.00 95 ARG A N 1
ATOM 752 C CA . ARG A 1 95 ? 17.398 -1.776 -16.327 1.00 82.00 95 ARG A CA 1
ATOM 753 C C . ARG A 1 95 ? 17.344 -2.764 -17.489 1.00 82.00 95 ARG A C 1
ATOM 755 O O . ARG A 1 95 ? 18.381 -2.973 -18.119 1.00 82.00 95 ARG A O 1
ATOM 762 N N . PHE A 1 96 ? 16.184 -3.361 -17.759 1.00 81.25 96 PHE A N 1
ATOM 763 C CA . PHE A 1 96 ? 16.044 -4.430 -18.753 1.00 81.25 96 PHE A CA 1
ATOM 764 C C . PHE A 1 96 ? 15.017 -4.122 -19.839 1.00 81.25 96 PHE A C 1
ATOM 766 O O . PHE A 1 96 ? 15.299 -4.331 -21.014 1.00 81.25 96 PHE A O 1
ATOM 773 N N . VAL A 1 97 ? 13.849 -3.593 -19.477 1.00 82.00 97 VAL A N 1
ATOM 774 C CA . VAL A 1 97 ? 12.757 -3.368 -20.434 1.00 82.00 97 VAL A CA 1
ATOM 775 C C . VAL A 1 97 ? 12.989 -2.090 -21.237 1.00 82.00 97 VAL A C 1
ATOM 777 O O . VAL A 1 97 ? 12.860 -2.108 -22.454 1.00 82.00 97 VAL A O 1
ATOM 780 N N . LEU A 1 98 ? 13.395 -0.993 -20.597 1.00 76.06 98 LEU A N 1
ATOM 781 C CA . LEU A 1 98 ? 13.677 0.267 -21.299 1.00 76.06 98 LEU A CA 1
ATOM 782 C C . LEU A 1 98 ? 14.837 0.155 -22.314 1.00 76.06 98 LEU A C 1
ATOM 784 O O . LEU A 1 98 ? 14.675 0.653 -23.431 1.00 76.06 98 LEU A O 1
ATOM 788 N N . PRO A 1 99 ? 15.961 -0.524 -22.002 1.00 73.44 99 PRO A N 1
ATOM 789 C CA . PRO A 1 99 ? 17.024 -0.780 -22.974 1.00 73.44 99 PRO A CA 1
ATOM 790 C C . PRO A 1 99 ? 16.585 -1.731 -24.088 1.00 73.44 99 PRO A C 1
ATOM 792 O O . PRO A 1 99 ? 16.914 -1.497 -25.246 1.00 73.44 99 PRO A O 1
ATOM 795 N N . ALA A 1 100 ? 15.790 -2.761 -23.768 1.00 72.31 100 ALA A N 1
ATOM 796 C CA . ALA A 1 100 ? 15.241 -3.677 -24.771 1.00 72.31 100 ALA A CA 1
ATOM 797 C C . ALA A 1 100 ? 14.259 -2.989 -25.738 1.00 72.31 100 ALA A C 1
ATOM 799 O O . ALA A 1 100 ? 14.121 -3.418 -26.879 1.00 72.31 100 ALA A O 1
ATOM 800 N N . LEU A 1 101 ? 13.606 -1.907 -25.300 1.00 73.31 101 LEU A N 1
ATOM 801 C CA . LEU A 1 101 ? 12.749 -1.056 -26.129 1.00 73.31 101 LEU A CA 1
ATOM 802 C C . LEU A 1 101 ? 13.530 0.023 -26.910 1.00 73.31 101 LEU A C 1
ATOM 804 O O . LEU A 1 101 ? 12.920 0.768 -27.673 1.00 73.31 101 LEU A O 1
ATOM 808 N N . GLY A 1 102 ? 14.855 0.128 -26.735 1.00 70.69 102 GLY A N 1
ATOM 809 C CA . GLY A 1 102 ? 15.717 1.058 -27.477 1.00 70.69 102 GLY A CA 1
ATOM 810 C C . GLY A 1 102 ? 15.566 2.539 -27.100 1.00 70.69 102 GLY A C 1
ATOM 811 O O . GLY A 1 102 ? 16.008 3.403 -27.851 1.00 70.69 102 GLY A O 1
ATOM 812 N N . LEU A 1 103 ? 14.942 2.848 -25.955 1.00 68.88 103 LEU A N 1
ATOM 813 C CA . LEU A 1 103 ? 14.622 4.222 -25.532 1.00 68.88 103 LEU A CA 1
ATOM 814 C C . LEU A 1 103 ? 15.821 4.978 -24.923 1.00 68.88 103 LEU A C 1
ATOM 816 O O . LEU A 1 103 ? 15.808 6.207 -24.890 1.00 68.88 103 LEU A O 1
ATOM 820 N N . TYR A 1 104 ? 16.849 4.267 -24.441 1.00 60.22 104 TYR A N 1
ATOM 821 C CA . TYR A 1 104 ? 18.114 4.835 -23.956 1.00 60.22 104 TYR A CA 1
ATOM 822 C C . TYR A 1 104 ? 19.206 3.751 -23.878 1.00 60.22 104 TYR A C 1
ATOM 824 O O . TYR A 1 104 ? 18.939 2.641 -23.414 1.00 60.22 104 TYR A O 1
ATOM 832 N N . SER A 1 105 ? 20.438 4.070 -24.290 1.00 60.59 105 SER A N 1
ATOM 833 C CA . SER A 1 105 ? 21.597 3.169 -24.172 1.00 60.59 105 SER A CA 1
ATOM 834 C C . SER A 1 105 ? 22.303 3.377 -22.834 1.00 60.59 105 SER A C 1
ATOM 836 O O . SER A 1 105 ? 22.733 4.486 -22.519 1.00 60.59 105 SER A O 1
ATOM 838 N N . LEU A 1 106 ? 22.464 2.315 -22.040 1.00 63.94 106 LEU A N 1
ATOM 839 C CA . LEU A 1 106 ? 23.284 2.386 -20.831 1.00 63.94 106 LEU A CA 1
ATOM 840 C C . LEU A 1 106 ? 24.767 2.388 -21.215 1.00 63.94 106 LEU A C 1
ATOM 842 O O . LEU A 1 106 ? 25.287 1.388 -21.6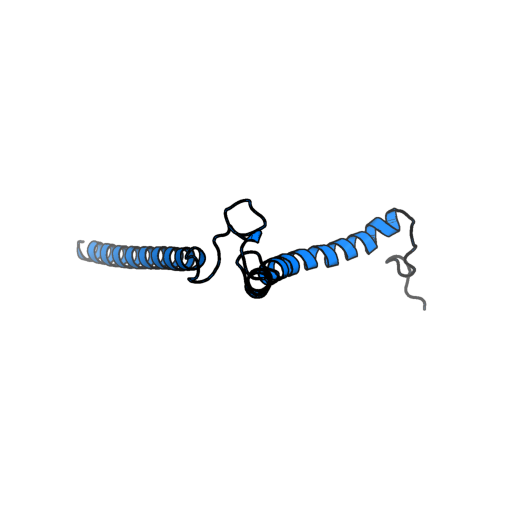92 1.00 63.94 106 LEU A O 1
ATOM 846 N N . THR A 1 107 ? 25.458 3.496 -20.948 1.00 59.16 107 THR A N 1
ATOM 847 C CA . THR A 1 107 ? 26.908 3.645 -21.180 1.00 59.16 107 THR A CA 1
ATOM 848 C C . THR A 1 107 ? 27.756 2.621 -20.406 1.00 59.16 107 THR A C 1
ATOM 850 O O . THR A 1 107 ? 28.821 2.229 -20.874 1.00 59.16 107 THR A O 1
ATOM 853 N N . ASN A 1 108 ? 27.274 2.144 -19.252 1.00 58.91 108 ASN A N 1
ATOM 854 C CA . ASN A 1 108 ? 27.894 1.074 -18.459 1.00 58.91 108 ASN A CA 1
ATOM 855 C C . ASN A 1 108 ? 27.116 -0.236 -18.637 1.00 58.91 108 ASN A C 1
ATOM 857 O O . ASN A 1 108 ? 26.493 -0.746 -17.697 1.00 58.91 108 ASN A O 1
ATOM 861 N N . ASP A 1 109 ? 27.074 -0.740 -19.866 1.00 60.72 109 ASP A N 1
ATOM 862 C CA . ASP A 1 109 ? 26.665 -2.120 -20.081 1.00 60.72 109 ASP A CA 1
ATOM 863 C C . ASP A 1 109 ? 27.743 -3.061 -19.516 1.00 60.72 109 ASP A C 1
ATOM 865 O O . ASP A 1 109 ? 28.924 -2.714 -19.489 1.00 60.72 109 ASP A O 1
ATOM 869 N N . LEU A 1 110 ? 27.354 -4.244 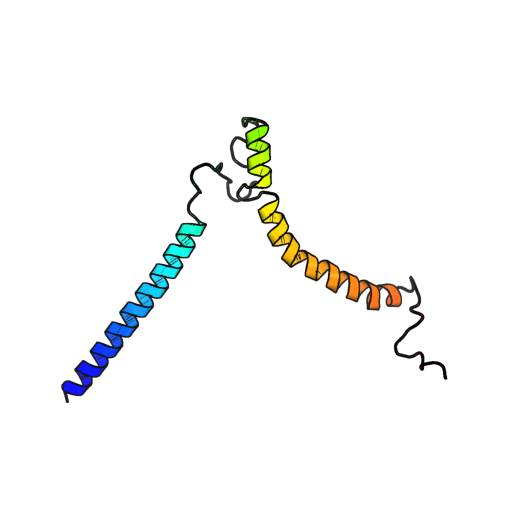-19.030 1.00 58.00 110 LEU A N 1
ATOM 870 C CA . LEU A 1 110 ? 28.270 -5.202 -18.376 1.00 58.00 110 LEU A CA 1
ATOM 871 C C . LEU A 1 110 ? 29.408 -5.684 -19.303 1.00 58.00 110 LEU A C 1
ATOM 873 O O . LEU A 1 110 ? 30.351 -6.338 -18.867 1.00 58.00 110 LEU A O 1
ATOM 877 N N . SER A 1 111 ? 29.264 -5.391 -20.590 1.00 62.09 111 SER A N 1
ATOM 878 C CA . SER A 1 111 ? 30.122 -5.699 -21.726 1.00 62.09 111 SER A CA 1
ATOM 879 C C . SER A 1 111 ? 31.149 -4.603 -22.036 1.00 62.09 111 SER A C 1
ATOM 881 O O . SER A 1 111 ? 32.044 -4.856 -22.841 1.00 62.09 111 SER A O 1
ATOM 883 N N . THR A 1 112 ? 31.073 -3.419 -21.414 1.00 64.94 112 THR A N 1
ATOM 884 C CA . THR A 1 112 ? 32.110 -2.385 -21.550 1.00 64.94 112 THR A CA 1
ATOM 885 C C . THR A 1 112 ? 33.278 -2.733 -20.621 1.00 64.94 112 THR A C 1
ATOM 887 O O . THR A 1 112 ? 33.121 -2.646 -19.400 1.00 64.94 112 THR A O 1
ATOM 890 N N . PRO A 1 113 ? 34.448 -3.145 -21.149 1.00 70.12 113 PRO A N 1
ATOM 891 C CA . PRO A 1 113 ? 35.615 -3.385 -20.312 1.00 70.12 113 PRO A CA 1
ATOM 892 C C . PRO A 1 113 ? 36.001 -2.080 -19.598 1.00 70.12 113 PRO A C 1
ATOM 894 O O . PRO A 1 113 ? 35.905 -1.011 -20.211 1.00 70.12 113 PRO A O 1
ATOM 897 N N . PRO A 1 114 ? 36.422 -2.133 -18.318 1.00 70.31 114 PRO A N 1
ATOM 898 C CA . PRO A 1 114 ? 36.928 -0.946 -17.644 1.00 70.31 114 PRO A CA 1
ATOM 899 C C . PRO A 1 114 ? 38.075 -0.373 -18.481 1.00 70.31 114 PRO A C 1
ATOM 901 O O . PRO A 1 114 ? 38.979 -1.108 -18.884 1.00 70.31 114 PRO A O 1
ATOM 904 N N . ALA A 1 115 ? 37.985 0.919 -18.803 1.00 70.50 115 ALA A N 1
ATOM 905 C CA . ALA A 1 115 ? 39.044 1.620 -19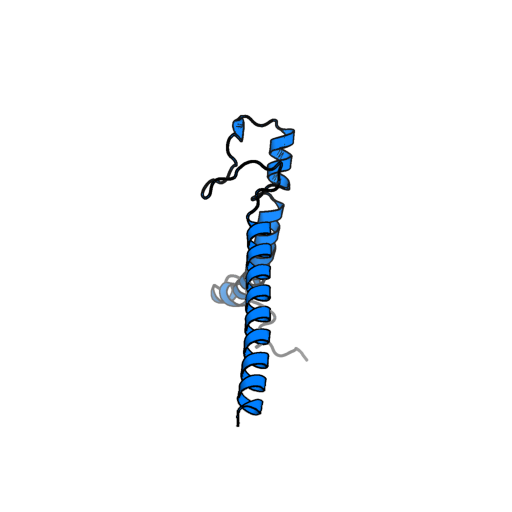.517 1.00 70.50 115 ALA A CA 1
ATOM 906 C C . ALA A 1 115 ? 40.375 1.484 -18.742 1.00 70.50 115 ALA A C 1
ATOM 908 O O . ALA A 1 115 ? 40.328 1.433 -17.509 1.00 70.50 115 ALA A O 1
ATOM 909 N N . PRO A 1 116 ? 41.523 1.376 -19.441 1.00 64.81 116 PRO A N 1
ATOM 910 C CA . PRO A 1 116 ? 42.835 1.238 -18.808 1.00 64.81 116 PRO A CA 1
ATOM 911 C C . PRO A 1 116 ? 43.198 2.431 -17.917 1.00 64.81 116 PRO A C 1
ATOM 913 O O . PRO A 1 116 ? 42.771 3.567 -18.235 1.00 64.81 116 PRO A O 1
#

pLDDT: mean 73.62, std 11.26, range [51.06, 94.81]

Foldseek 3Di:
DVVVVVVVVVVVVVVVVVVVVVVVVVVVVVVVVVPPDPPAADDDDPDPDGPCLVVDDPVVNVVCQDPNPNHPVVVVVVVVVVVVCVVVVVVCCVVPVCVVVVVDDDPPDVPDDPDD

Sequence (116 aa):
MEARLEAYERGAKRRQGSRSVASAERRAVQRKAEQPSGGMANWPEGQLLPDGWDEMDFGTRLGELYTGKRGLLFWFNKAAYASIFIILGGWVIFRFVLPALGLYSLTNDLSTPPAP

Secondary structure (DSSP, 8-state):
-HHHHHHHHHHHHHHHHHHHHHHHHHHHHHHHHHS--TTSPP--TT-SS-TTGGGS-HHHHHHHHHHSTTSHHHHHHHHHHHHHHHHHHHHHIIIIIHHHTTS---SS-TTSPPP-